Protein AF-A0A973EET8-F1 (afdb_monomer_lite)

pLDDT: mean 93.48, std 4.02, range [74.25, 97.5]

Foldseek 3Di:
DDDDDDDDDDDPVCQVCVVVVVVVVCCVQVVVVHDDPDDDDP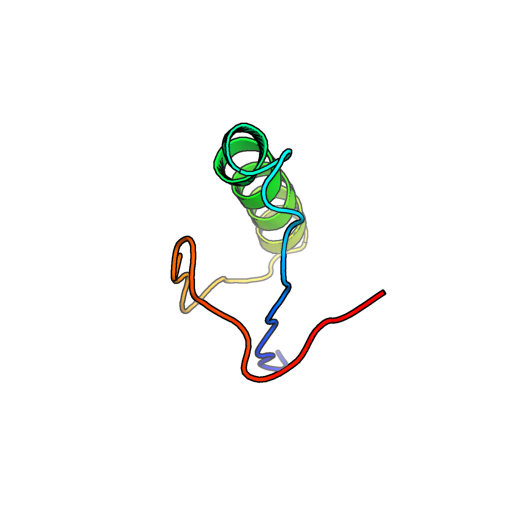DDDDDPDDDD

Secondary structure (DSSP, 8-state):
-----------GGGGGGHHHHHHHHHHHHHTTT----------S---SS---

Structure (mmCIF, N/CA/C/O backbone):
data_AF-A0A973EET8-F1
#
_entry.id   AF-A0A973EET8-F1
#
loop_
_atom_site.group_PDB
_atom_site.id
_atom_site.type_symbol
_atom_site.label_atom_id
_atom_site.label_alt_id
_atom_site.label_comp_id
_atom_site.label_asym_id
_atom_site.label_entity_id
_atom_site.label_seq_id
_atom_site.pdbx_PDB_ins_code
_atom_site.Cartn_x
_atom_site.Cartn_y
_atom_site.Cartn_z
_atom_site.occupancy
_atom_site.B_iso_or_equiv
_atom_site.auth_seq_id
_atom_site.auth_comp_id
_atom_site.auth_asym_id
_atom_site.auth_atom_id
_atom_site.pdbx_PDB_model_num
ATOM 1 N N . MET A 1 1 ? -15.509 -0.782 16.464 1.00 78.25 1 MET A N 1
ATOM 2 C CA . MET A 1 1 ? -15.135 -0.335 15.102 1.00 78.25 1 MET A CA 1
ATOM 3 C C . MET A 1 1 ? -15.160 -1.531 14.165 1.00 78.25 1 MET A C 1
ATOM 5 O O . MET A 1 1 ? -15.153 -2.651 14.654 1.00 78.25 1 MET A O 1
ATOM 9 N N . ARG A 1 2 ? -15.229 -1.310 12.849 1.00 92.94 2 ARG A N 1
ATOM 10 C CA . ARG A 1 2 ? -15.121 -2.387 11.853 1.00 92.94 2 ARG A CA 1
ATOM 11 C C . ARG A 1 2 ? -13.652 -2.585 11.481 1.00 92.94 2 ARG A C 1
ATOM 13 O O . ARG A 1 2 ? -12.922 -1.602 11.397 1.00 92.94 2 ARG A O 1
ATOM 20 N N . HIS A 1 3 ? -13.252 -3.830 11.255 1.00 95.44 3 HIS A N 1
ATOM 21 C CA . HIS A 1 3 ? -11.923 -4.170 10.756 1.00 95.44 3 HIS A CA 1
ATOM 22 C C . HIS A 1 3 ? -11.980 -4.324 9.235 1.00 95.44 3 HIS A C 1
ATOM 24 O O . HIS A 1 3 ? -12.943 -4.883 8.712 1.00 95.44 3 HIS A O 1
ATOM 30 N N . TYR A 1 4 ? -10.960 -3.821 8.545 1.00 96.50 4 TYR A N 1
ATOM 31 C CA . TYR A 1 4 ? -10.833 -3.898 7.093 1.00 96.50 4 TYR A CA 1
ATOM 32 C C . TYR A 1 4 ? -9.432 -4.372 6.728 1.00 96.50 4 TYR A C 1
ATOM 34 O O . TYR A 1 4 ? -8.466 -4.017 7.404 1.00 96.50 4 TYR A O 1
ATOM 42 N N . GLU A 1 5 ? -9.337 -5.128 5.640 1.00 97.00 5 GLU A N 1
ATOM 43 C CA . GLU A 1 5 ? -8.076 -5.423 4.970 1.00 97.00 5 GLU A CA 1
ATOM 44 C C . GLU A 1 5 ? -8.063 -4.678 3.635 1.00 97.00 5 GLU A C 1
ATOM 46 O O . GLU A 1 5 ? -9.024 -4.748 2.867 1.00 97.00 5 GLU A O 1
ATOM 51 N N . ILE A 1 6 ? -7.004 -3.906 3.396 1.00 94.69 6 ILE A N 1
ATOM 52 C CA . ILE A 1 6 ? -6.839 -3.098 2.189 1.00 94.69 6 ILE A CA 1
ATOM 53 C C . ILE A 1 6 ? -5.540 -3.537 1.526 1.00 94.69 6 ILE A C 1
ATOM 55 O O . ILE A 1 6 ? -4.473 -3.445 2.130 1.00 94.69 6 ILE A O 1
ATOM 59 N N . CYS A 1 7 ? -5.638 -3.966 0.271 1.00 95.25 7 CYS A N 1
ATOM 60 C CA . CYS A 1 7 ? -4.497 -4.248 -0.588 1.00 95.25 7 CYS A CA 1
ATOM 61 C C . CYS A 1 7 ? -4.559 -3.318 -1.797 1.00 95.25 7 CYS A C 1
ATOM 63 O O . CYS A 1 7 ? -5.616 -3.161 -2.409 1.00 95.25 7 CYS A O 1
ATOM 65 N N . PHE A 1 8 ? -3.431 -2.719 -2.158 1.00 92.50 8 PHE A N 1
ATOM 66 C CA . PHE A 1 8 ? -3.307 -1.937 -3.381 1.00 92.50 8 PHE A CA 1
ATOM 67 C C . PHE A 1 8 ? -1.997 -2.285 -4.080 1.00 92.50 8 PHE A C 1
ATOM 69 O O . PHE A 1 8 ? -1.004 -2.638 -3.447 1.00 92.50 8 PHE A O 1
ATOM 76 N N . LEU A 1 9 ? -2.022 -2.197 -5.405 1.00 93.12 9 LEU A N 1
ATOM 77 C CA . LEU A 1 9 ? -0.857 -2.374 -6.258 1.00 93.12 9 LEU A CA 1
ATOM 78 C C . LEU A 1 9 ? -0.410 -0.998 -6.740 1.00 93.12 9 LEU A C 1
ATOM 80 O O . LEU A 1 9 ? -1.240 -0.150 -7.064 1.00 93.12 9 LEU A O 1
ATOM 84 N N . VAL A 1 10 ? 0.899 -0.786 -6.780 1.00 93.25 10 VAL A N 1
ATOM 85 C CA . VAL A 1 10 ? 1.502 0.463 -7.247 1.00 93.25 10 VAL A CA 1
ATOM 86 C C . VAL A 1 10 ? 2.230 0.181 -8.551 1.00 93.25 10 VAL A C 1
ATOM 88 O O . VAL A 1 10 ? 2.884 -0.855 -8.690 1.00 93.25 10 VAL A O 1
ATOM 91 N N . HIS A 1 11 ? 2.104 1.092 -9.516 1.00 93.31 11 HIS A N 1
A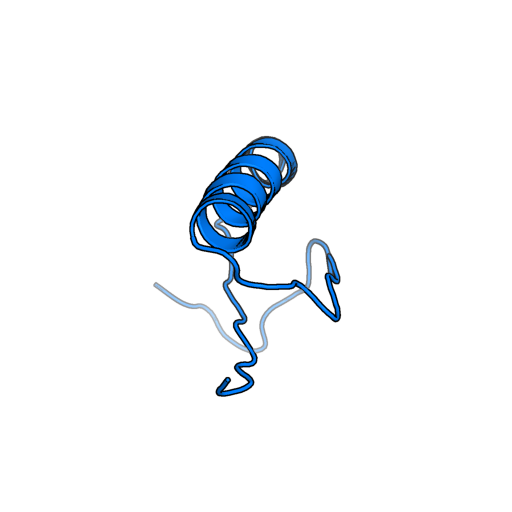TOM 92 C CA . HIS A 1 11 ? 2.853 0.991 -10.764 1.00 93.31 11 HIS A CA 1
ATOM 93 C C . HIS A 1 11 ? 4.363 0.955 -10.455 1.00 93.31 11 HIS A C 1
ATOM 95 O O . HIS A 1 11 ? 4.817 1.759 -9.636 1.00 93.31 11 HIS A O 1
ATOM 101 N N . PRO A 1 12 ? 5.163 0.070 -11.083 1.00 92.12 12 PRO A N 1
ATOM 102 C CA . PRO A 1 12 ? 6.579 -0.106 -10.744 1.00 92.12 12 PRO A CA 1
ATOM 103 C C . PRO A 1 12 ? 7.393 1.196 -10.805 1.00 92.12 12 PRO A C 1
ATOM 105 O O . PRO A 1 12 ? 8.267 1.402 -9.964 1.00 92.12 12 PRO A O 1
ATOM 108 N N . ASP A 1 13 ? 7.058 2.106 -11.719 1.00 93.75 13 ASP A N 1
ATOM 109 C CA . ASP A 1 13 ? 7.732 3.407 -11.862 1.00 93.75 13 ASP A CA 1
ATOM 110 C C . ASP A 1 13 ? 7.518 4.355 -10.666 1.00 93.75 13 ASP A C 1
ATOM 112 O O . ASP A 1 13 ? 8.238 5.336 -10.515 1.00 93.75 13 ASP A O 1
ATOM 116 N N . GLN A 1 14 ? 6.538 4.078 -9.800 1.00 91.06 14 GLN A N 1
ATOM 117 C CA . GLN A 1 14 ? 6.228 4.879 -8.609 1.00 91.06 14 GLN A CA 1
ATOM 118 C C . GLN A 1 14 ? 6.718 4.226 -7.308 1.00 91.06 14 GLN A C 1
ATOM 120 O O . GLN A 1 14 ? 6.348 4.671 -6.222 1.00 91.06 14 GLN A O 1
ATOM 125 N N . SER A 1 15 ? 7.559 3.188 -7.387 1.00 87.75 15 SER A N 1
ATOM 126 C CA . SER A 1 15 ? 8.019 2.432 -6.209 1.00 87.75 15 SER A CA 1
ATOM 127 C C . SER A 1 15 ? 8.660 3.320 -5.133 1.00 87.75 15 SER A C 1
ATOM 129 O O . SER A 1 15 ? 8.414 3.130 -3.946 1.00 87.75 15 SER A O 1
ATOM 131 N N . GLU A 1 16 ? 9.421 4.344 -5.527 1.00 90.56 16 GLU A N 1
ATOM 132 C CA . GLU A 1 16 ? 10.071 5.270 -4.584 1.00 90.56 16 GLU A CA 1
ATOM 133 C C . GLU A 1 16 ? 9.077 6.155 -3.808 1.00 90.56 16 GLU A C 1
ATOM 135 O O . GLU A 1 16 ? 9.407 6.687 -2.751 1.00 90.56 16 GLU A O 1
ATOM 140 N N . GLN A 1 17 ? 7.843 6.302 -4.301 1.00 90.38 17 GLN A N 1
ATOM 141 C CA . GLN A 1 17 ? 6.808 7.136 -3.680 1.00 90.38 17 GLN A CA 1
ATOM 142 C C . GLN A 1 17 ? 5.988 6.381 -2.623 1.00 90.38 17 GLN A C 1
ATOM 144 O O . GLN A 1 17 ? 5.242 7.003 -1.857 1.00 90.38 17 GLN A O 1
ATOM 149 N N . VAL A 1 18 ? 6.118 5.051 -2.562 1.00 91.19 18 VAL A N 1
ATOM 150 C CA . VAL A 1 18 ? 5.334 4.184 -1.670 1.00 91.19 18 VAL A CA 1
ATOM 151 C C . VAL A 1 18 ? 5.480 4.571 -0.192 1.00 91.19 18 VAL A C 1
ATOM 153 O O . VAL A 1 18 ? 4.441 4.724 0.457 1.00 91.19 18 VAL A O 1
ATOM 156 N N . PRO A 1 19 ? 6.689 4.828 0.355 1.00 92.31 19 PRO A N 1
ATOM 157 C CA . PRO A 1 19 ? 6.833 5.184 1.768 1.00 92.31 19 PRO A CA 1
ATOM 158 C C . PRO A 1 19 ? 6.078 6.467 2.135 1.00 92.31 19 PRO A C 1
ATOM 160 O O . PRO A 1 19 ? 5.324 6.497 3.105 1.00 92.31 19 PRO A O 1
ATOM 163 N N . ALA A 1 20 ? 6.199 7.513 1.313 1.00 94.44 20 ALA A N 1
ATOM 164 C CA . ALA A 1 20 ? 5.504 8.778 1.543 1.00 94.44 20 ALA A CA 1
ATOM 165 C C . ALA A 1 20 ? 3.978 8.616 1.463 1.00 94.44 20 ALA A C 1
ATOM 167 O O . ALA A 1 20 ? 3.235 9.240 2.220 1.00 94.44 20 ALA A O 1
ATOM 168 N N . MET A 1 21 ? 3.493 7.774 0.550 1.00 93.00 21 MET A N 1
ATOM 169 C CA . MET A 1 21 ? 2.070 7.479 0.429 1.00 93.00 21 MET A CA 1
ATOM 170 C C . MET A 1 21 ? 1.522 6.727 1.652 1.00 93.00 21 MET A C 1
ATOM 172 O O . MET A 1 21 ? 0.449 7.089 2.141 1.00 93.00 21 MET A O 1
ATOM 176 N N . LEU A 1 22 ? 2.256 5.733 2.166 1.00 93.19 22 LEU A N 1
ATOM 177 C CA . LEU A 1 22 ? 1.884 4.984 3.371 1.00 93.19 22 LEU A CA 1
ATOM 178 C C . LEU A 1 22 ? 1.754 5.903 4.590 1.00 93.19 22 LEU A C 1
ATOM 180 O O . LEU A 1 22 ? 0.746 5.836 5.295 1.00 93.19 22 LEU A O 1
ATOM 184 N N . GLU A 1 23 ? 2.708 6.816 4.785 1.00 94.50 23 GLU A N 1
ATOM 185 C CA . GLU A 1 23 ? 2.661 7.791 5.881 1.00 94.50 23 GLU A CA 1
ATOM 186 C C . GLU A 1 23 ? 1.425 8.699 5.801 1.00 94.50 23 GLU A C 1
ATOM 188 O O . GLU A 1 23 ? 0.733 8.908 6.800 1.00 94.50 23 GLU A O 1
ATOM 193 N N . ARG A 1 24 ? 1.062 9.181 4.601 1.00 95.12 24 ARG A N 1
ATOM 194 C CA . ARG A 1 24 ? -0.168 9.978 4.431 1.00 95.12 24 ARG A CA 1
ATOM 195 C C . ARG A 1 24 ? -1.425 9.189 4.795 1.00 95.12 24 ARG A C 1
ATOM 197 O O . ARG A 1 24 ? -2.324 9.738 5.433 1.00 95.12 24 ARG A O 1
ATOM 204 N N . TYR A 1 25 ? -1.522 7.927 4.371 1.00 94.81 25 TYR A N 1
ATOM 205 C CA . TYR A 1 25 ? -2.683 7.093 4.694 1.00 94.81 25 TYR A CA 1
ATOM 206 C C . TYR A 1 25 ? -2.764 6.784 6.182 1.00 94.81 25 TYR A C 1
ATOM 208 O O . TYR A 1 25 ? -3.850 6.860 6.759 1.00 94.81 25 TYR A O 1
ATOM 216 N N . ARG A 1 26 ? -1.621 6.520 6.815 1.00 95.19 26 ARG A N 1
ATOM 217 C CA . ARG A 1 26 ? -1.536 6.330 8.258 1.00 95.19 26 ARG A CA 1
ATOM 218 C C . ARG A 1 26 ? -2.036 7.545 9.023 1.00 95.19 26 ARG A C 1
ATOM 220 O O . ARG A 1 26 ? -2.961 7.408 9.822 1.00 95.19 26 ARG A O 1
ATOM 227 N N . ALA A 1 27 ? -1.506 8.725 8.707 1.00 97.06 27 ALA A N 1
ATOM 228 C CA . ALA A 1 27 ? -1.914 9.974 9.341 1.00 97.06 27 ALA A CA 1
ATOM 229 C C . ALA A 1 27 ? -3.420 10.240 9.184 1.00 97.06 27 ALA A C 1
ATOM 231 O O . 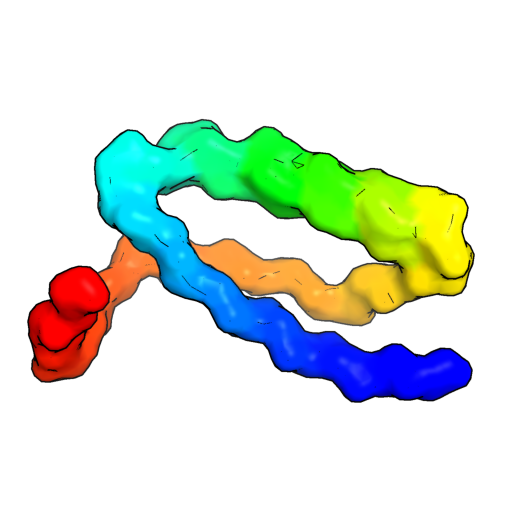ALA A 1 27 ? -4.077 10.694 10.119 1.00 97.06 27 ALA A O 1
ATOM 232 N N . LEU A 1 28 ? -3.996 9.918 8.020 1.00 96.69 28 LEU A N 1
ATOM 233 C CA . LEU A 1 28 ? -5.428 10.082 7.773 1.00 96.69 28 LEU A CA 1
ATOM 234 C C . LEU A 1 28 ? -6.294 9.119 8.603 1.00 96.69 28 LEU A C 1
ATOM 236 O O . LEU A 1 28 ? -7.359 9.521 9.075 1.00 96.69 28 LEU A O 1
ATOM 240 N N . ILE A 1 29 ? -5.868 7.863 8.763 1.00 95.25 29 ILE A N 1
ATOM 241 C CA . ILE A 1 29 ? -6.597 6.848 9.541 1.00 95.25 29 ILE A CA 1
ATOM 242 C C . ILE A 1 29 ? -6.508 7.164 11.035 1.00 95.25 29 ILE A C 1
ATOM 244 O O . ILE A 1 29 ? -7.539 7.267 11.704 1.00 95.25 29 ILE A O 1
ATOM 248 N N . GLU A 1 30 ? -5.293 7.361 11.546 1.00 95.56 30 GLU A N 1
ATOM 249 C CA . GLU A 1 30 ? -5.042 7.658 12.960 1.00 95.56 30 GLU A CA 1
ATOM 250 C C . GLU A 1 30 ? -5.652 9.014 13.354 1.00 95.56 30 GLU A C 1
ATOM 252 O O . GLU A 1 30 ? -6.300 9.124 14.394 1.00 95.56 30 GLU A O 1
ATOM 257 N N . GLY A 1 31 ? -5.579 10.020 12.473 1.00 97.00 31 GLY A N 1
ATOM 258 C CA . GLY A 1 31 ? -6.191 11.337 12.680 1.00 97.00 31 GLY A CA 1
ATOM 259 C C . GLY A 1 31 ? -7.723 11.325 12.766 1.00 97.00 31 GLY A C 1
ATOM 260 O O . GLY A 1 31 ? -8.315 12.256 13.306 1.00 97.00 31 GLY A O 1
ATOM 261 N N . LYS A 1 32 ? -8.382 10.264 12.281 1.00 96.31 32 LYS A N 1
ATOM 262 C CA . LYS A 1 32 ? -9.833 10.042 12.430 1.00 96.31 32 LYS A CA 1
ATOM 263 C C . LYS A 1 32 ? -10.176 9.074 13.571 1.00 96.31 32 LYS A C 1
ATOM 265 O O . LYS A 1 32 ? -11.313 8.612 13.655 1.00 96.31 32 LYS A O 1
ATOM 270 N N . GLY A 1 33 ? -9.211 8.759 14.438 1.00 95.25 33 GLY A N 1
ATOM 271 C CA . GLY A 1 33 ? -9.379 7.845 15.569 1.00 95.25 33 GLY A CA 1
ATOM 272 C C . GLY A 1 33 ? -9.362 6.363 15.190 1.00 95.25 33 GLY A C 1
ATOM 273 O O . GLY A 1 33 ? -9.769 5.535 15.998 1.00 95.25 33 GLY A O 1
ATOM 274 N N . GLY A 1 34 ? -8.935 6.013 13.972 1.00 95.69 34 GLY A N 1
ATOM 275 C CA . GLY A 1 34 ? -8.718 4.626 13.561 1.00 95.69 34 GLY A CA 1
ATOM 276 C C . GLY A 1 34 ? -7.383 4.074 14.066 1.00 95.69 34 GLY A C 1
ATOM 277 O O . GLY A 1 34 ? -6.492 4.827 14.448 1.00 95.69 34 GLY A O 1
ATOM 278 N N . ALA A 1 35 ? -7.229 2.751 14.031 1.00 94.88 35 ALA A N 1
ATOM 279 C CA . ALA A 1 35 ? -5.978 2.076 14.368 1.00 94.88 35 ALA A CA 1
ATOM 280 C C . ALA A 1 35 ? -5.551 1.147 13.229 1.00 94.88 35 ALA A C 1
ATOM 282 O O . ALA A 1 35 ? -6.382 0.461 12.630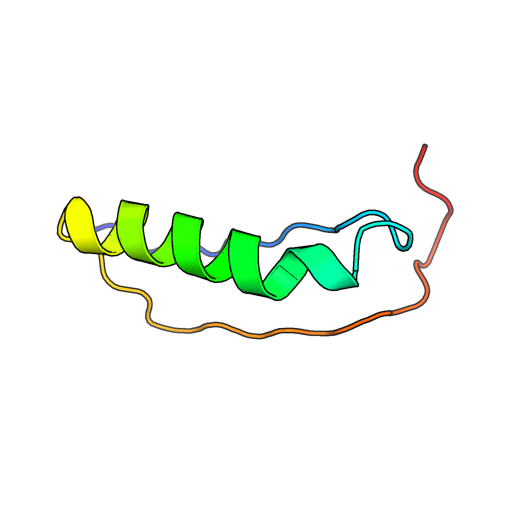 1.00 94.88 35 ALA A O 1
ATOM 283 N N . ILE A 1 36 ? -4.248 1.107 12.952 1.00 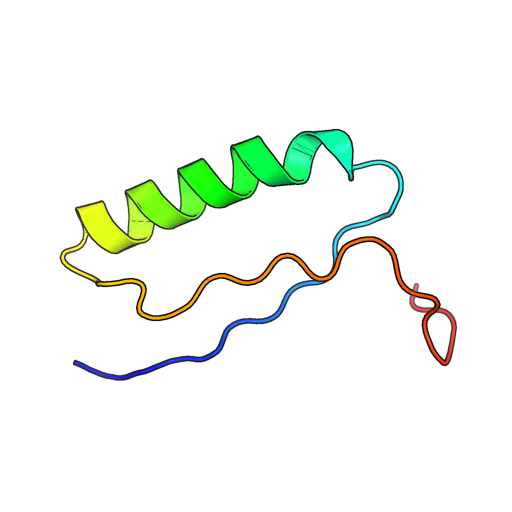95.00 36 ILE A N 1
ATOM 284 C CA . ILE A 1 36 ? -3.656 0.157 12.011 1.00 95.00 36 ILE A CA 1
ATOM 285 C C . ILE A 1 36 ? -3.110 -1.015 12.818 1.00 95.00 36 ILE A C 1
ATOM 287 O O . ILE A 1 36 ? -2.188 -0.856 13.611 1.00 95.00 36 ILE A O 1
ATOM 291 N N . HIS A 1 37 ? -3.689 -2.197 12.618 1.00 95.50 37 HIS A N 1
ATOM 292 C CA . HIS A 1 37 ? -3.251 -3.413 13.308 1.00 95.50 37 HIS A CA 1
ATOM 293 C C . HIS A 1 37 ? -2.095 -4.118 12.595 1.00 95.50 37 HIS A C 1
ATOM 295 O O . HIS A 1 37 ? -1.300 -4.796 13.240 1.00 95.50 37 HIS A O 1
ATOM 301 N N . ARG A 1 38 ? -2.016 -3.984 11.267 1.00 95.69 38 ARG A N 1
ATOM 302 C CA . ARG A 1 38 ? -1.020 -4.650 10.428 1.00 95.69 38 ARG A CA 1
ATOM 303 C C . ARG A 1 38 ? -0.709 -3.788 9.212 1.00 95.69 38 ARG A C 1
ATOM 305 O O . ARG A 1 38 ? -1.625 -3.268 8.580 1.00 95.69 38 ARG A O 1
ATOM 312 N N . LEU A 1 39 ? 0.575 -3.660 8.906 1.00 94.62 39 LEU A N 1
ATOM 313 C CA . LEU A 1 39 ? 1.092 -3.007 7.711 1.00 94.62 39 LEU A CA 1
ATOM 314 C C . LEU A 1 39 ? 2.204 -3.896 7.162 1.00 94.62 39 LEU A C 1
ATOM 316 O O . LEU A 1 39 ? 3.144 -4.220 7.884 1.00 94.62 39 LEU A O 1
ATOM 320 N N . GLU A 1 40 ? 2.073 -4.303 5.904 1.00 94.69 40 GLU A N 1
ATOM 321 C CA . GLU A 1 40 ? 3.036 -5.160 5.218 1.00 94.69 40 GLU A CA 1
ATOM 322 C C . GLU A 1 40 ? 3.357 -4.558 3.851 1.00 94.69 40 GLU A C 1
ATOM 324 O O . GLU A 1 40 ? 2.452 -4.299 3.059 1.00 94.69 40 GLU A O 1
ATOM 329 N N . ASP A 1 41 ? 4.645 -4.356 3.574 1.00 91.81 41 ASP A N 1
ATOM 330 C CA . ASP A 1 41 ? 5.134 -4.050 2.232 1.00 91.81 41 ASP A CA 1
ATOM 331 C C . ASP A 1 41 ? 5.653 -5.344 1.596 1.00 91.81 41 ASP A C 1
ATOM 333 O O . ASP A 1 41 ? 6.616 -5.955 2.065 1.00 91.81 41 ASP A O 1
ATOM 337 N N . TRP A 1 42 ? 4.974 -5.799 0.544 1.00 92.94 42 TRP A N 1
ATOM 338 C CA . TRP A 1 42 ? 5.333 -7.023 -0.173 1.00 92.94 42 TRP A CA 1
ATOM 339 C C . TRP A 1 42 ? 6.389 -6.807 -1.260 1.00 92.94 42 TRP A C 1
ATOM 341 O O . TRP A 1 42 ? 6.854 -7.797 -1.845 1.00 92.94 42 TRP A O 1
ATOM 351 N N . GLY A 1 43 ? 6.757 -5.549 -1.523 1.00 90.81 43 GLY A N 1
ATOM 352 C CA . GLY A 1 43 ? 7.692 -5.144 -2.558 1.00 90.81 43 GLY A CA 1
ATOM 353 C C . GLY A 1 43 ? 7.228 -5.499 -3.971 1.00 90.81 43 GLY A C 1
ATOM 354 O O . GLY A 1 43 ? 6.061 -5.797 -4.242 1.00 90.81 43 GLY A O 1
ATOM 355 N N . ARG A 1 44 ? 8.178 -5.489 -4.908 1.00 91.94 44 ARG A N 1
ATOM 356 C CA . ARG A 1 44 ? 7.913 -5.849 -6.302 1.00 91.94 44 ARG A CA 1
ATOM 357 C C . ARG A 1 44 ? 7.751 -7.361 -6.441 1.00 91.94 44 ARG A C 1
ATOM 359 O O . ARG A 1 44 ? 8.664 -8.122 -6.129 1.00 91.94 44 ARG A O 1
ATOM 366 N N . ARG A 1 45 ? 6.614 -7.792 -6.987 1.00 94.00 45 ARG A N 1
ATOM 367 C CA . ARG A 1 45 ? 6.335 -9.195 -7.322 1.00 94.00 45 ARG A CA 1
ATOM 368 C C . ARG A 1 45 ? 5.805 -9.309 -8.744 1.00 94.00 45 ARG A C 1
ATOM 370 O O . ARG A 1 45 ? 5.129 -8.408 -9.233 1.00 94.00 45 ARG A O 1
ATOM 377 N N . GLN A 1 46 ? 6.130 -10.414 -9.409 1.00 95.19 46 GLN A N 1
ATOM 378 C CA . GLN A 1 46 ? 5.602 -10.701 -10.737 1.00 95.19 46 GLN A CA 1
ATOM 379 C C . GLN A 1 46 ? 4.114 -11.047 -10.630 1.00 95.19 46 GLN A C 1
ATOM 381 O O . GLN A 1 46 ? 3.728 -11.910 -9.842 1.00 95.19 46 GLN A O 1
ATOM 386 N N . LEU A 1 47 ? 3.285 -10.363 -11.418 1.00 96.25 47 LEU A N 1
ATOM 387 C CA . LEU A 1 47 ? 1.865 -10.679 -11.531 1.00 96.25 47 LEU A CA 1
ATOM 388 C C . LEU A 1 47 ? 1.669 -11.933 -12.386 1.00 96.25 47 LEU A C 1
ATOM 390 O O . LEU A 1 47 ? 2.451 -12.205 -13.297 1.00 96.25 47 LEU A O 1
ATOM 394 N N . ALA A 1 48 ? 0.597 -12.6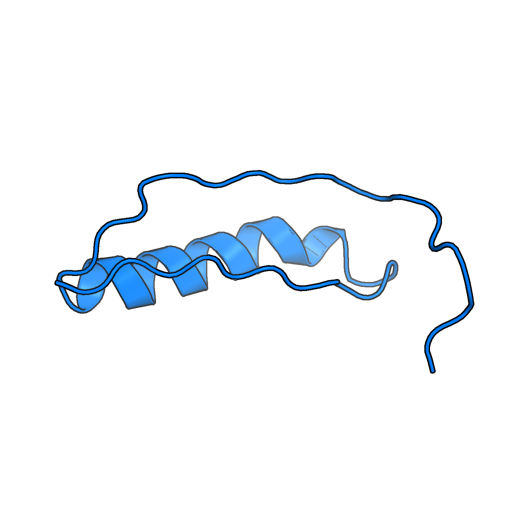75 -12.113 1.00 97.50 48 ALA A N 1
ATOM 395 C CA . ALA A 1 48 ? 0.238 -13.858 -12.893 1.00 97.50 48 ALA A CA 1
ATOM 396 C C . ALA A 1 48 ? -0.182 -13.515 -14.336 1.00 97.50 48 ALA A C 1
ATOM 398 O O . ALA A 1 48 ? -0.063 -14.346 -15.231 1.00 97.50 48 ALA A O 1
ATOM 399 N N . PHE A 1 49 ? -0.671 -12.294 -14.559 1.00 97.25 49 PHE A N 1
ATOM 400 C CA . PHE A 1 49 ? -1.080 -11.767 -15.856 1.00 97.25 49 PHE A CA 1
ATOM 401 C C . PHE A 1 49 ? -0.877 -10.248 -15.894 1.00 97.25 49 PHE A C 1
ATOM 403 O O . PHE A 1 49 ? -0.804 -9.594 -14.851 1.00 97.25 49 PHE A O 1
ATOM 410 N N . SER A 1 50 ? -0.780 -9.688 -17.098 1.00 95.56 50 SER A N 1
ATOM 411 C CA . SER A 1 50 ? -0.689 -8.241 -17.291 1.00 95.56 50 SER A CA 1
ATOM 412 C C . SER A 1 50 ? -2.001 -7.558 -16.912 1.00 95.56 50 SER A C 1
ATOM 414 O O . SER A 1 50 ? -3.075 -8.001 -17.316 1.00 95.56 50 SER A O 1
ATOM 416 N N . ILE A 1 51 ? -1.901 -6.458 -16.174 1.00 92.81 51 ILE A N 1
ATOM 417 C CA . ILE A 1 51 ? -3.008 -5.545 -15.874 1.00 92.81 51 ILE A CA 1
ATOM 418 C C . ILE A 1 51 ? -2.764 -4.242 -16.644 1.00 92.81 51 ILE A C 1
ATOM 420 O O . ILE A 1 51 ? -1.616 -3.799 -16.717 1.00 92.81 51 ILE A O 1
ATOM 424 N N . ALA A 1 52 ? -3.808 -3.697 -17.270 1.00 74.25 52 ALA A N 1
ATOM 425 C CA . ALA A 1 52 ? -3.768 -2.479 -18.084 1.00 74.25 52 ALA A CA 1
ATOM 426 C C . ALA A 1 52 ? -4.469 -1.324 -17.366 1.00 74.25 52 ALA A C 1
ATOM 428 O O . ALA A 1 52 ? -5.491 -1.601 -16.695 1.00 74.25 52 ALA A O 1
#

Sequence (52 aa):
MRHYEICFLVHPDQSEQVPAMLERYRALIEGKGGAIHRLEDWGRRQLAFSIA

Radius of gyration: 13.26 Å; chains: 1; bounding box: 25×25×34 Å